Protein AF-A0A0D2N0L8-F1 (afdb_monomer_lite)

Radius of gyration: 37.39 Å; chains: 1; bounding box: 58×27×87 Å

pLDDT: mean 89.14, std 7.89, range [62.5, 97.69]

Structure (mmCIF, N/CA/C/O backbone):
data_AF-A0A0D2N0L8-F1
#
_entry.id   AF-A0A0D2N0L8-F1
#
loop_
_atom_site.group_PDB
_atom_site.id
_atom_site.type_symbol
_atom_site.label_atom_id
_atom_site.label_alt_id
_atom_site.label_comp_id
_atom_site.label_asym_id
_atom_site.label_entity_id
_atom_site.label_seq_id
_atom_site.pdbx_PDB_ins_code
_atom_site.Cartn_x
_atom_site.Cartn_y
_atom_site.Cartn_z
_atom_site.occupancy
_atom_site.B_iso_or_equiv
_atom_site.auth_seq_id
_atom_site.auth_comp_id
_atom_site.auth_asym_id
_atom_site.auth_atom_id
_atom_site.pdbx_PDB_model_num
ATOM 1 N N . THR A 1 1 ? 31.654 11.439 -40.140 1.00 67.88 1 THR A N 1
ATOM 2 C CA . THR A 1 1 ? 32.102 11.836 -41.494 1.00 67.88 1 THR A CA 1
ATOM 3 C C . THR A 1 1 ? 32.815 10.694 -42.209 1.00 67.88 1 THR A C 1
ATOM 5 O O . THR A 1 1 ? 32.314 10.273 -43.241 1.00 67.88 1 THR A O 1
ATOM 8 N N . LEU A 1 2 ? 33.852 10.075 -41.628 1.00 84.12 2 LEU A N 1
ATOM 9 C CA . LEU A 1 2 ? 34.622 8.985 -42.267 1.00 84.12 2 LEU A CA 1
ATOM 10 C C . LEU A 1 2 ? 33.800 7.746 -42.678 1.00 84.12 2 LEU A C 1
ATOM 12 O O . LEU A 1 2 ? 33.903 7.286 -43.808 1.00 84.12 2 LEU A O 1
ATOM 16 N N . ARG A 1 3 ? 32.908 7.238 -41.815 1.00 88.00 3 ARG A N 1
ATOM 17 C CA . ARG A 1 3 ? 32.074 6.060 -42.151 1.00 88.00 3 ARG A CA 1
ATOM 18 C C . ARG A 1 3 ? 31.089 6.302 -43.300 1.00 88.00 3 ARG A C 1
ATOM 20 O O . ARG A 1 3 ? 30.801 5.378 -44.045 1.00 88.00 3 ARG A O 1
ATOM 27 N N . ARG A 1 4 ? 30.585 7.534 -43.447 1.00 91.06 4 ARG A N 1
ATOM 28 C CA . ARG A 1 4 ? 29.695 7.913 -44.561 1.00 91.06 4 ARG A CA 1
ATOM 29 C C . ARG A 1 4 ? 30.470 8.020 -45.875 1.00 91.06 4 ARG A C 1
ATOM 31 O O . ARG A 1 4 ? 29.949 7.645 -46.913 1.00 91.06 4 ARG A O 1
ATOM 38 N N . HIS A 1 5 ? 31.719 8.482 -45.819 1.00 92.88 5 HIS A N 1
ATOM 39 C CA . HIS A 1 5 ? 32.595 8.517 -46.987 1.00 92.88 5 HIS A CA 1
ATOM 40 C C . HIS A 1 5 ? 32.977 7.105 -47.457 1.00 92.88 5 HIS A C 1
ATOM 42 O O . HIS A 1 5 ? 32.806 6.793 -48.631 1.00 92.88 5 HIS A O 1
ATOM 48 N N . ILE A 1 6 ? 33.388 6.222 -46.535 1.00 92.50 6 ILE A N 1
ATOM 49 C CA . ILE A 1 6 ? 33.659 4.807 -46.850 1.00 92.50 6 ILE A CA 1
ATOM 50 C C . ILE A 1 6 ? 32.411 4.145 -47.438 1.00 92.50 6 ILE A C 1
ATOM 52 O O . ILE A 1 6 ? 32.509 3.413 -48.411 1.00 92.50 6 ILE A O 1
ATOM 56 N N . GLU A 1 7 ? 31.227 4.435 -46.903 1.00 92.38 7 GLU A N 1
ATOM 57 C CA . GLU A 1 7 ? 29.973 3.925 -47.458 1.00 92.38 7 GLU A CA 1
ATOM 58 C C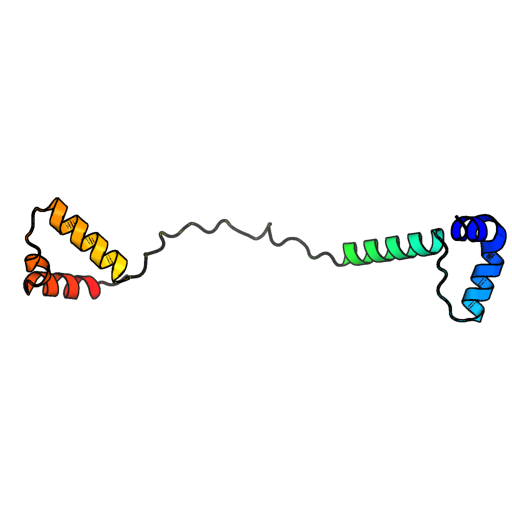 . GLU A 1 7 ? 29.674 4.429 -48.878 1.00 92.38 7 GLU A C 1
ATOM 60 O O . GLU A 1 7 ? 29.171 3.666 -49.701 1.00 92.38 7 GLU A O 1
ATOM 65 N N . ALA A 1 8 ? 29.969 5.693 -49.179 1.00 91.75 8 ALA A N 1
ATOM 66 C CA . ALA A 1 8 ? 29.703 6.265 -50.494 1.00 91.75 8 ALA A CA 1
ATOM 67 C C . ALA A 1 8 ? 30.695 5.776 -51.561 1.00 91.75 8 ALA A C 1
ATOM 69 O O . ALA A 1 8 ? 30.282 5.479 -52.677 1.00 91.75 8 ALA A O 1
ATOM 70 N N . VAL A 1 9 ? 31.985 5.681 -51.219 1.00 93.38 9 VAL A N 1
ATOM 71 C CA . VAL A 1 9 ? 33.068 5.480 -52.201 1.00 93.38 9 VAL A CA 1
ATOM 72 C C . VAL A 1 9 ? 33.651 4.065 -52.163 1.00 93.38 9 VAL A C 1
ATOM 74 O O . VAL A 1 9 ? 34.033 3.519 -53.193 1.00 93.38 9 VAL A O 1
ATOM 77 N N . HIS A 1 10 ? 33.698 3.435 -50.989 1.00 92.69 10 HIS A N 1
ATOM 78 C CA . HIS A 1 10 ? 34.423 2.179 -50.761 1.00 92.69 10 HIS A CA 1
ATOM 79 C C . HIS A 1 10 ? 33.567 1.102 -50.080 1.00 92.69 10 HIS A C 1
ATOM 81 O O . HIS A 1 10 ? 34.098 0.216 -49.408 1.00 92.69 10 HIS A O 1
ATOM 87 N N . SER A 1 11 ? 32.241 1.144 -50.243 1.00 91.00 11 SER A N 1
ATOM 88 C CA . SER A 1 11 ? 31.337 0.215 -49.549 1.00 91.00 11 SER A CA 1
ATOM 89 C C . SER A 1 11 ? 31.586 -1.241 -49.921 1.00 91.00 11 SER A C 1
ATOM 91 O O . SER A 1 11 ? 31.600 -2.096 -49.038 1.00 91.00 11 SER A O 1
ATOM 93 N N . VAL A 1 12 ? 31.807 -1.525 -51.206 1.00 93.12 12 VAL A N 1
ATOM 94 C CA . VAL A 1 12 ? 32.031 -2.891 -51.696 1.00 93.12 12 VAL A CA 1
ATOM 95 C C . VAL A 1 12 ? 33.353 -3.466 -51.164 1.00 93.12 12 VAL A C 1
ATOM 97 O O . VAL A 1 12 ? 33.282 -4.483 -50.476 1.00 93.12 12 VAL A O 1
ATOM 100 N N . PRO A 1 13 ? 34.527 -2.819 -51.349 1.00 94.56 13 PRO A N 1
ATOM 101 C CA . PRO A 1 13 ? 35.785 -3.299 -50.765 1.00 94.56 13 PRO A CA 1
ATOM 102 C C . PRO A 1 13 ? 35.750 -3.436 -49.239 1.00 94.56 13 PRO A C 1
ATOM 104 O O . PRO A 1 13 ? 36.330 -4.358 -48.673 1.00 94.56 13 PRO A O 1
ATOM 107 N N . TYR A 1 14 ? 35.059 -2.523 -48.553 1.00 94.06 14 TYR A N 1
ATOM 108 C CA . TYR A 1 14 ? 34.929 -2.583 -47.102 1.00 94.06 14 TYR A CA 1
ATOM 109 C C . TYR A 1 14 ? 34.103 -3.794 -46.657 1.00 94.06 14 TYR A C 1
ATOM 111 O O . TYR A 1 14 ? 34.508 -4.516 -45.750 1.00 94.06 14 TYR A O 1
ATOM 119 N N . ASN A 1 15 ? 32.965 -4.052 -47.305 1.00 92.50 15 ASN A N 1
ATOM 120 C CA . ASN A 1 15 ? 32.118 -5.189 -46.957 1.00 92.50 15 ASN A CA 1
ATOM 121 C C . ASN A 1 15 ? 32.780 -6.533 -47.301 1.00 92.50 15 ASN A C 1
ATOM 123 O O . ASN A 1 15 ? 32.637 -7.476 -46.527 1.00 92.50 15 ASN A O 1
ATOM 127 N N . THR A 1 16 ? 33.535 -6.627 -48.403 1.00 94.69 16 THR A N 1
ATOM 128 C CA . THR A 1 16 ? 34.294 -7.848 -48.732 1.00 94.69 16 THR A CA 1
ATOM 129 C C . THR A 1 16 ? 35.415 -8.099 -47.727 1.00 94.69 16 THR A C 1
ATOM 131 O O . THR A 1 16 ? 35.597 -9.232 -47.286 1.00 94.69 16 THR A O 1
ATOM 134 N N . TRP A 1 17 ? 36.122 -7.049 -47.294 1.00 95.56 17 TRP A N 1
ATOM 135 C CA . TRP A 1 17 ? 37.098 -7.151 -46.211 1.00 95.56 17 TRP A CA 1
ATOM 136 C C . TRP A 1 17 ? 36.440 -7.576 -44.895 1.00 95.56 17 TRP A C 1
ATOM 138 O O . TRP A 1 17 ? 36.955 -8.465 -44.221 1.00 95.56 17 TRP A O 1
ATOM 148 N N . CYS A 1 18 ? 35.284 -7.003 -44.551 1.00 94.56 18 CYS A N 1
ATOM 149 C CA . CYS A 1 18 ? 34.524 -7.402 -43.370 1.00 94.56 18 CYS A CA 1
ATOM 150 C C . CYS A 1 18 ? 34.142 -8.887 -43.411 1.00 94.56 18 CYS A C 1
ATOM 152 O O . CYS A 1 18 ? 34.375 -9.582 -42.430 1.00 94.56 18 CYS A O 1
ATOM 154 N N . ALA A 1 19 ? 33.636 -9.382 -44.545 1.00 93.81 19 ALA A N 1
ATOM 155 C CA . ALA A 1 19 ? 33.272 -10.790 -44.711 1.00 93.81 19 ALA A CA 1
ATOM 156 C C . ALA A 1 19 ? 34.483 -11.731 -44.612 1.00 93.81 19 ALA A C 1
ATOM 158 O O . ALA A 1 19 ? 34.390 -12.781 -43.993 1.00 93.81 19 ALA A O 1
ATOM 159 N N . LYS A 1 20 ? 35.631 -11.342 -45.182 1.00 96.25 20 LYS A N 1
ATOM 160 C CA . LYS A 1 20 ? 36.864 -12.144 -45.134 1.00 96.25 20 LYS A CA 1
ATOM 161 C C . LYS A 1 20 ? 37.457 -12.264 -43.725 1.00 96.25 20 LYS A C 1
ATOM 163 O O . LYS A 1 20 ? 38.179 -13.214 -43.454 1.00 96.25 20 LYS A O 1
ATOM 168 N N . ASN A 1 21 ? 37.212 -11.279 -42.867 1.00 95.75 21 ASN A N 1
ATOM 169 C CA . ASN A 1 21 ? 37.811 -11.183 -41.535 1.00 95.75 21 ASN A CA 1
ATOM 170 C C . ASN A 1 21 ? 36.777 -11.384 -40.409 1.00 95.75 21 ASN A C 1
ATOM 172 O O . ASN A 1 21 ? 37.023 -10.959 -39.284 1.00 95.75 21 ASN A O 1
ATOM 176 N N . ASP A 1 22 ? 35.605 -11.949 -40.716 1.00 93.06 22 ASP A N 1
ATOM 177 C CA . ASP A 1 22 ? 34.513 -12.195 -39.761 1.00 9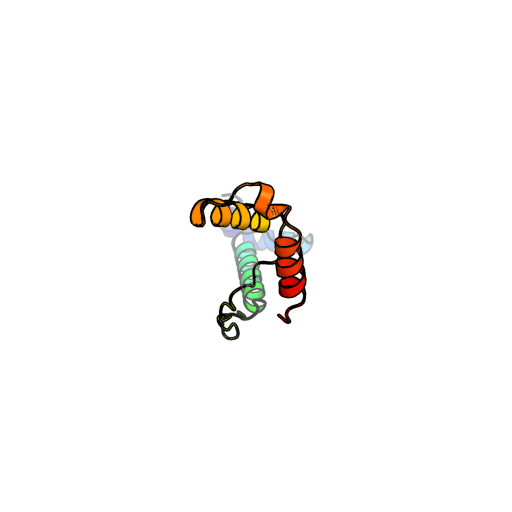3.06 22 ASP A CA 1
ATOM 178 C C . ASP A 1 22 ? 34.053 -10.948 -38.972 1.00 93.06 22 ASP A C 1
ATOM 180 O O . ASP A 1 22 ? 33.568 -11.021 -37.840 1.00 93.06 22 ASP A O 1
ATOM 184 N N . PHE A 1 23 ? 34.162 -9.761 -39.580 1.00 93.56 23 PHE A N 1
ATOM 185 C CA . PHE A 1 23 ? 33.697 -8.510 -38.985 1.00 93.56 23 PHE A CA 1
ATOM 186 C C . PHE A 1 23 ? 32.288 -8.141 -39.444 1.00 93.56 23 PHE A C 1
ATOM 188 O O . PHE A 1 23 ? 31.944 -8.161 -40.624 1.00 93.56 23 PHE A O 1
ATOM 195 N N . VAL A 1 24 ? 31.484 -7.651 -38.500 1.00 92.50 24 VAL A N 1
ATOM 196 C CA . VAL A 1 24 ? 30.174 -7.064 -38.803 1.00 92.50 24 VAL A CA 1
ATOM 197 C C . VAL A 1 24 ? 30.349 -5.664 -39.394 1.00 92.50 24 VAL A C 1
ATOM 199 O O . VAL A 1 24 ? 30.923 -4.783 -38.746 1.00 92.50 24 VAL A O 1
ATOM 202 N N . SER A 1 25 ? 29.791 -5.430 -40.586 1.00 92.25 25 SER A N 1
ATOM 203 C CA . SER A 1 25 ? 29.813 -4.113 -41.234 1.00 9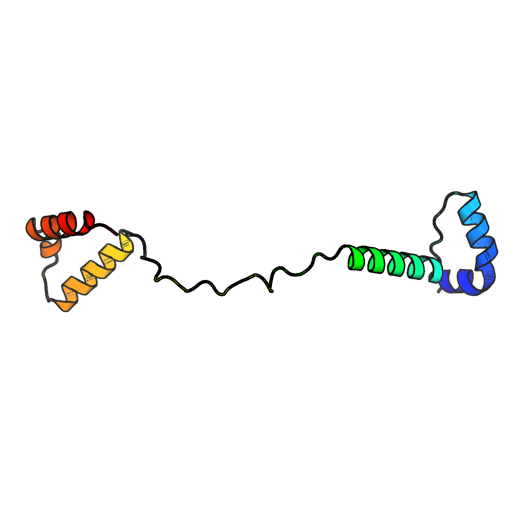2.25 25 SER A CA 1
ATOM 204 C C . SER A 1 25 ? 29.171 -3.043 -40.343 1.00 92.25 25 SER A C 1
ATOM 206 O O . SER A 1 25 ? 28.009 -3.144 -39.941 1.00 92.25 25 SER A O 1
ATOM 208 N N . LYS A 1 26 ? 29.939 -1.992 -40.029 1.00 90.94 26 LYS A N 1
ATOM 209 C CA . LYS A 1 26 ? 29.488 -0.832 -39.234 1.00 90.94 26 LYS A CA 1
ATOM 210 C C . LYS A 1 26 ? 29.139 0.373 -40.112 1.00 90.94 26 LYS A C 1
ATOM 212 O O . LYS A 1 26 ? 29.091 1.503 -39.614 1.00 90.94 26 LYS A O 1
ATOM 217 N N . LEU A 1 27 ? 28.922 0.154 -41.413 1.00 94.00 27 LEU A N 1
ATOM 218 C CA . LEU A 1 27 ? 28.453 1.210 -42.304 1.00 94.00 27 LEU A CA 1
ATOM 219 C C . LEU A 1 27 ? 27.042 1.667 -41.894 1.00 94.00 27 LEU A C 1
ATOM 221 O O . LEU A 1 27 ? 26.255 0.862 -41.377 1.00 94.00 27 LEU A O 1
ATOM 225 N N . PRO A 1 28 ? 26.713 2.956 -42.079 1.00 93.62 28 PRO A N 1
ATOM 226 C CA . PRO A 1 28 ? 25.425 3.509 -41.676 1.00 93.62 28 PRO A CA 1
ATOM 227 C C . PRO A 1 28 ? 24.204 2.732 -42.195 1.00 93.62 28 PRO A C 1
ATOM 229 O O . PRO A 1 28 ? 23.312 2.448 -41.400 1.00 93.62 28 PRO A O 1
ATOM 232 N N . LYS A 1 29 ? 24.161 2.336 -43.472 1.00 91.62 29 LYS A N 1
ATOM 233 C CA . LYS A 1 29 ? 23.067 1.555 -44.077 1.00 91.62 29 LYS A CA 1
ATOM 234 C C . LYS A 1 29 ? 22.930 0.179 -43.433 1.00 91.62 29 LYS A C 1
ATOM 236 O O . LYS A 1 29 ? 21.840 -0.174 -42.999 1.00 91.62 29 LYS A O 1
ATOM 241 N N . ALA A 1 30 ? 24.031 -0.559 -43.287 1.00 91.44 30 ALA A N 1
ATOM 242 C CA . ALA A 1 30 ? 24.025 -1.869 -42.629 1.00 91.44 30 ALA A CA 1
ATOM 243 C C . ALA A 1 30 ? 23.539 -1.770 -41.169 1.00 91.44 30 ALA A C 1
ATOM 245 O O . ALA A 1 30 ? 22.754 -2.591 -40.696 1.00 91.44 30 ALA A O 1
ATOM 246 N N . THR A 1 31 ? 23.953 -0.713 -40.465 1.00 92.12 31 THR A N 1
ATOM 247 C CA . THR A 1 31 ? 23.518 -0.449 -39.088 1.00 92.12 31 THR A CA 1
ATOM 248 C C . THR A 1 31 ? 22.030 -0.109 -39.014 1.00 92.12 31 THR A C 1
ATOM 250 O O . THR A 1 31 ? 21.344 -0.608 -38.125 1.00 92.12 31 THR A O 1
ATOM 253 N N . LYS A 1 32 ? 21.524 0.714 -39.943 1.00 94.25 32 LYS A N 1
ATOM 254 C CA . LYS A 1 32 ? 20.099 1.062 -40.031 1.00 94.25 32 LYS A CA 1
ATOM 255 C C . LYS A 1 32 ? 19.234 -0.173 -40.258 1.00 94.25 32 LYS A C 1
ATOM 257 O O . LYS A 1 32 ? 18.363 -0.426 -39.436 1.00 94.25 32 LYS A O 1
ATOM 262 N N . ILE A 1 33 ? 19.560 -0.984 -41.267 1.00 93.12 33 ILE A N 1
ATOM 263 C CA . ILE A 1 33 ? 18.833 -2.223 -41.590 1.00 93.12 33 ILE A CA 1
ATOM 264 C C . ILE A 1 33 ? 18.760 -3.139 -40.366 1.00 93.12 33 ILE A C 1
ATOM 266 O O . ILE A 1 33 ? 17.696 -3.632 -40.005 1.00 93.12 33 ILE A O 1
ATOM 270 N N . ARG A 1 34 ? 19.884 -3.329 -39.665 1.00 93.88 34 ARG A N 1
ATOM 271 C CA . ARG A 1 34 ? 19.910 -4.160 -38.457 1.00 93.88 34 ARG A CA 1
ATOM 272 C C . ARG A 1 34 ? 19.043 -3.589 -37.336 1.00 93.88 34 ARG A C 1
ATOM 274 O O . ARG A 1 34 ? 18.390 -4.348 -36.628 1.00 93.88 34 ARG A O 1
ATOM 281 N N . ASN A 1 35 ? 19.064 -2.275 -37.134 1.00 93.00 35 ASN A N 1
ATOM 282 C CA . ASN A 1 35 ? 18.255 -1.636 -36.101 1.00 93.00 35 ASN A CA 1
ATOM 283 C C . ASN A 1 35 ? 16.758 -1.711 -36.434 1.00 93.00 35 ASN A C 1
ATOM 285 O O . ASN A 1 35 ? 15.956 -1.929 -35.535 1.00 93.00 35 ASN A O 1
ATOM 289 N N . GLU A 1 36 ? 16.386 -1.574 -37.704 1.00 94.19 36 GLU A N 1
ATOM 290 C CA . GLU A 1 36 ? 15.008 -1.736 -38.179 1.00 94.19 36 GLU A CA 1
ATOM 291 C C . GLU A 1 36 ? 14.530 -3.181 -38.015 1.00 94.19 36 GLU A C 1
ATOM 293 O O . GLU A 1 36 ? 13.464 -3.404 -37.448 1.00 94.19 36 GLU A O 1
ATOM 298 N N . ALA A 1 37 ? 15.352 -4.166 -38.387 1.00 91.12 37 ALA A N 1
ATOM 299 C CA . ALA A 1 37 ? 15.046 -5.579 -38.173 1.00 91.12 37 ALA A CA 1
ATOM 300 C C . ALA A 1 37 ? 14.875 -5.918 -36.681 1.00 91.12 37 ALA A C 1
ATOM 302 O O . ALA A 1 37 ? 13.957 -6.648 -36.313 1.00 91.12 37 ALA A O 1
ATOM 303 N N . LYS A 1 38 ? 15.718 -5.351 -35.805 1.00 90.12 38 LYS A N 1
ATOM 304 C CA . LYS A 1 38 ? 15.574 -5.495 -34.347 1.00 90.12 38 LYS A CA 1
ATOM 305 C C . LYS A 1 38 ? 14.271 -4.889 -33.839 1.00 90.12 38 LYS A C 1
ATOM 307 O O . LYS A 1 38 ? 13.545 -5.564 -33.124 1.00 90.12 38 LYS A O 1
ATOM 312 N N . LYS A 1 39 ? 13.947 -3.662 -34.256 1.00 88.56 39 LYS A N 1
ATOM 313 C CA . LYS A 1 39 ? 12.690 -2.999 -33.885 1.00 88.56 39 LYS A CA 1
ATOM 314 C C . LYS A 1 39 ? 11.465 -3.774 -34.366 1.00 88.56 39 LYS A C 1
ATOM 316 O O . LYS A 1 39 ? 10.510 -3.907 -33.615 1.00 88.56 39 LYS A O 1
ATOM 321 N N . ALA A 1 40 ? 11.493 -4.312 -35.584 1.00 87.06 40 ALA A N 1
ATOM 322 C CA . ALA A 1 40 ? 10.408 -5.135 -36.112 1.00 87.06 40 ALA A CA 1
ATOM 323 C C . ALA A 1 40 ? 10.249 -6.445 -35.322 1.00 87.06 40 ALA A C 1
ATOM 325 O O . ALA A 1 40 ? 9.134 -6.829 -34.979 1.00 87.06 40 ALA A O 1
ATOM 326 N N . ALA A 1 41 ? 11.360 -7.099 -34.970 1.00 86.44 41 ALA A N 1
ATOM 327 C CA . ALA A 1 41 ? 11.342 -8.299 -34.138 1.00 86.44 41 ALA A CA 1
ATOM 328 C C . ALA A 1 41 ? 10.869 -8.019 -32.701 1.00 86.44 41 ALA A C 1
ATOM 330 O O . ALA A 1 41 ? 10.194 -8.854 -32.109 1.00 86.44 41 ALA A O 1
ATOM 331 N N . GLU A 1 42 ? 11.207 -6.859 -32.135 1.00 85.25 42 GLU A N 1
ATOM 332 C CA . GLU A 1 42 ? 10.710 -6.411 -30.830 1.00 85.25 42 GLU A CA 1
ATOM 333 C C . GLU A 1 42 ? 9.218 -6.081 -30.882 1.00 85.25 42 GLU A C 1
ATOM 335 O O . GLU A 1 42 ? 8.488 -6.497 -29.991 1.00 85.25 42 GLU A O 1
ATOM 340 N N . ALA A 1 43 ? 8.750 -5.408 -31.937 1.00 81.06 43 ALA A N 1
ATOM 341 C CA . ALA A 1 43 ? 7.333 -5.125 -32.154 1.00 81.06 43 ALA A CA 1
ATOM 342 C C . ALA A 1 43 ? 6.507 -6.415 -32.290 1.00 81.06 43 ALA A C 1
ATOM 344 O O . ALA A 1 43 ? 5.448 -6.530 -31.683 1.00 81.06 43 ALA A O 1
ATOM 345 N N . ALA A 1 44 ? 7.023 -7.417 -33.008 1.00 79.12 44 ALA A N 1
ATOM 346 C CA . ALA A 1 44 ? 6.380 -8.727 -33.138 1.00 79.12 44 ALA A CA 1
ATOM 347 C C . ALA A 1 44 ? 6.340 -9.529 -31.821 1.00 79.12 44 ALA A C 1
ATOM 349 O O . ALA A 1 44 ? 5.547 -10.457 -31.693 1.00 79.12 44 ALA A O 1
ATOM 350 N N . LYS A 1 45 ? 7.194 -9.187 -30.848 1.00 80.50 45 LYS A N 1
ATOM 351 C CA . LYS A 1 45 ? 7.232 -9.793 -29.508 1.00 80.50 45 LYS A CA 1
ATOM 352 C C . LYS A 1 45 ? 6.450 -8.997 -28.462 1.00 80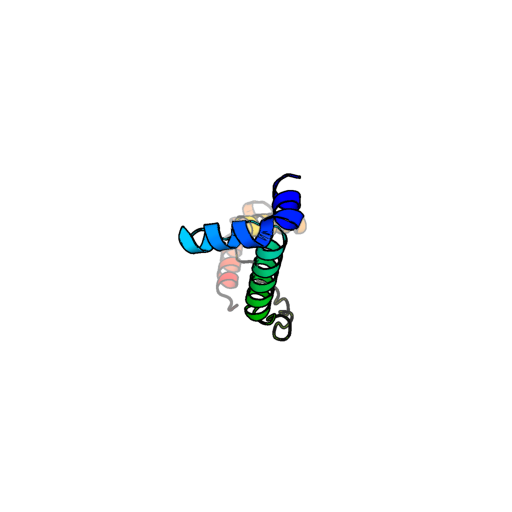.50 45 LYS A C 1
ATOM 354 O O . LYS A 1 45 ? 6.439 -9.405 -27.303 1.00 80.50 45 LYS A O 1
ATOM 359 N N . GLN A 1 46 ? 5.832 -7.873 -28.831 1.00 78.12 46 GLN A N 1
ATOM 360 C CA . GLN A 1 46 ? 5.008 -7.122 -27.890 1.00 78.12 46 GLN A CA 1
ATOM 361 C C . GLN A 1 46 ? 3.756 -7.935 -27.574 1.00 78.12 46 GLN A C 1
ATOM 363 O O . GLN A 1 46 ? 2.970 -8.277 -28.456 1.00 78.12 46 GLN A O 1
ATOM 368 N N . GLN A 1 47 ? 3.595 -8.263 -26.298 1.00 76.12 47 GLN A N 1
ATOM 369 C CA . GLN A 1 47 ? 2.404 -8.916 -25.785 1.00 76.12 47 GLN A CA 1
ATOM 370 C C . GLN A 1 47 ? 1.218 -7.944 -25.857 1.00 76.12 47 GLN A C 1
ATOM 372 O O . GLN A 1 47 ? 1.373 -6.742 -25.631 1.00 76.12 47 GLN A O 1
ATOM 377 N N . SER A 1 48 ? 0.024 -8.455 -26.164 1.00 78.44 48 SER A N 1
ATOM 378 C CA . SER A 1 48 ? -1.202 -7.660 -26.109 1.00 78.44 48 SER A CA 1
ATOM 379 C C . SER A 1 48 ? -1.447 -7.140 -24.691 1.00 78.44 48 SER A C 1
ATOM 381 O O . SER A 1 48 ? -1.222 -7.853 -23.711 1.00 78.44 48 SER A O 1
ATOM 383 N N . SER A 1 49 ? -1.935 -5.904 -24.590 1.00 80.38 49 SER A N 1
ATOM 384 C CA . SER A 1 49 ? -2.293 -5.302 -23.307 1.00 80.38 49 SER A CA 1
ATOM 385 C C . SER A 1 49 ? -3.416 -6.087 -22.618 1.00 80.38 49 SER A C 1
ATOM 387 O O . SER A 1 49 ? -4.342 -6.542 -23.287 1.00 80.38 49 SER A O 1
ATOM 389 N N . ILE A 1 50 ? -3.342 -6.233 -21.291 1.00 84.06 50 ILE A N 1
ATOM 390 C CA . ILE A 1 50 ? -4.374 -6.896 -20.466 1.00 84.06 50 ILE A CA 1
ATOM 391 C C . ILE A 1 50 ? -5.524 -5.926 -20.133 1.00 84.06 50 ILE A C 1
ATOM 393 O O . ILE A 1 50 ? -6.571 -6.355 -19.661 1.00 84.06 50 ILE A O 1
ATOM 397 N N . GLU A 1 51 ? -5.372 -4.631 -20.434 1.00 82.00 51 GLU A N 1
ATOM 398 C CA . GLU A 1 51 ? -6.382 -3.581 -20.197 1.00 82.00 51 GLU A CA 1
ATOM 399 C C . GLU A 1 51 ? -7.807 -3.946 -20.659 1.00 82.00 51 GLU A C 1
ATOM 401 O O . GLU A 1 51 ? -8.741 -3.705 -19.901 1.00 82.00 51 GLU A O 1
ATOM 406 N N . PRO A 1 52 ? -8.032 -4.613 -21.812 1.00 84.19 52 PRO A N 1
ATOM 407 C CA . PRO A 1 52 ? -9.381 -5.012 -22.225 1.00 84.19 52 PRO A CA 1
ATOM 408 C C . PRO A 1 52 ? -10.045 -6.062 -21.321 1.00 84.19 52 PRO A C 1
ATOM 410 O O . PRO A 1 52 ? -11.193 -6.423 -21.556 1.00 84.19 52 PRO A O 1
ATOM 413 N N . HIS A 1 53 ? -9.310 -6.654 -20.379 1.00 81.25 53 HIS A N 1
ATOM 414 C CA . HIS A 1 53 ? -9.771 -7.714 -19.473 1.00 81.25 53 HIS A CA 1
ATOM 415 C C . HIS A 1 53 ? -9.700 -7.277 -18.003 1.00 81.25 53 HIS A C 1
ATOM 417 O O . HIS A 1 53 ? -9.982 -8.070 -17.105 1.00 81.25 53 HIS A O 1
ATOM 423 N N . LEU A 1 54 ? -9.294 -6.032 -17.748 1.00 85.81 54 LEU A N 1
ATOM 424 C CA . LEU A 1 54 ? -9.300 -5.431 -16.425 1.00 85.81 54 LEU A CA 1
ATOM 425 C C . LEU A 1 54 ? -10.669 -4.793 -16.184 1.00 85.81 54 LEU A C 1
ATOM 427 O O . LEU A 1 54 ? -11.088 -3.889 -16.900 1.00 85.81 54 LEU A O 1
ATOM 431 N N . GLU A 1 55 ? -11.363 -5.262 -15.153 1.00 85.94 55 GLU A N 1
ATOM 432 C CA . GLU A 1 55 ? -12.550 -4.589 -14.636 1.00 85.94 55 GLU A CA 1
ATOM 433 C C . GLU A 1 55 ? -12.163 -3.682 -13.467 1.00 85.94 55 GLU A C 1
ATOM 435 O O . GLU A 1 55 ? -11.346 -4.050 -12.612 1.00 85.94 55 GLU A O 1
ATOM 440 N N . GLU A 1 56 ? -12.782 -2.502 -13.391 1.00 80.94 56 GLU A N 1
ATOM 441 C CA . GLU A 1 56 ? -12.644 -1.629 -12.231 1.00 80.94 56 GLU A CA 1
ATOM 442 C C . GLU A 1 56 ? -13.120 -2.357 -10.972 1.00 80.94 56 GLU A C 1
ATOM 444 O O . GLU A 1 56 ? -14.296 -2.697 -10.794 1.00 80.94 56 GLU A O 1
ATOM 449 N N . ARG A 1 57 ? -12.182 -2.601 -10.055 1.00 80.00 57 ARG A N 1
ATOM 450 C CA . ARG A 1 57 ? -12.499 -3.224 -8.778 1.00 80.00 57 ARG A CA 1
ATOM 451 C C . ARG A 1 57 ? -13.411 -2.286 -7.995 1.00 80.00 57 ARG A C 1
ATOM 453 O O . ARG A 1 57 ? -12.946 -1.268 -7.486 1.00 80.00 57 ARG A O 1
ATOM 460 N N . LYS A 1 58 ? -14.677 -2.682 -7.810 1.00 78.88 58 LYS A N 1
ATOM 461 C CA . LYS A 1 58 ? -15.582 -2.043 -6.843 1.00 78.88 58 LYS A CA 1
ATOM 462 C C . LYS A 1 58 ? -14.840 -1.921 -5.517 1.00 78.88 58 LYS A C 1
ATOM 464 O O . LYS A 1 58 ? -14.428 -2.937 -4.942 1.00 78.88 58 LYS A O 1
ATOM 469 N N . VAL A 1 59 ? -14.623 -0.687 -5.069 1.00 70.25 59 VAL A N 1
ATOM 470 C CA . VAL A 1 59 ? -14.001 -0.396 -3.779 1.00 70.25 59 VAL A CA 1
ATOM 471 C C . VAL A 1 59 ? -14.950 -0.940 -2.720 1.00 70.25 59 VAL A C 1
ATOM 473 O O . VAL A 1 59 ? -15.898 -0.279 -2.318 1.00 70.25 59 VAL A O 1
ATOM 476 N N . LYS A 1 60 ? -14.746 -2.194 -2.307 1.00 70.56 60 LYS A N 1
ATOM 477 C CA . LYS A 1 60 ? -15.335 -2.679 -1.063 1.00 70.56 60 LYS A CA 1
ATOM 478 C C . LYS A 1 60 ? -14.792 -1.756 0.017 1.00 70.56 60 LYS A C 1
ATOM 480 O O . LYS A 1 60 ? -13.570 -1.569 0.058 1.00 70.56 60 LYS A O 1
ATOM 485 N N . GLU A 1 61 ? -15.675 -1.177 0.830 1.00 68.12 61 GLU A N 1
ATOM 486 C CA . GLU A 1 61 ? -15.272 -0.471 2.043 1.00 68.12 61 GLU A CA 1
ATOM 487 C C . GLU A 1 61 ? -14.244 -1.345 2.753 1.00 68.12 61 GLU A C 1
ATOM 489 O O . GLU A 1 61 ? -14.509 -2.487 3.140 1.00 68.12 61 GLU A O 1
ATOM 494 N N . ARG A 1 62 ? -13.002 -0.863 2.786 1.00 65.56 62 ARG A N 1
ATOM 495 C CA . ARG A 1 62 ? -11.940 -1.584 3.463 1.00 65.56 62 ARG A CA 1
ATOM 496 C C . ARG A 1 62 ? -12.255 -1.433 4.936 1.00 65.56 62 ARG A C 1
ATOM 498 O O . ARG A 1 62 ? -12.088 -0.345 5.473 1.00 65.56 62 ARG A O 1
ATOM 505 N N . VAL A 1 63 ? -12.710 -2.515 5.562 1.00 71.44 63 VAL A N 1
ATOM 506 C CA . VAL A 1 63 ? -12.784 -2.602 7.020 1.00 71.44 63 VAL A CA 1
ATOM 507 C C . VAL A 1 63 ? -11.385 -2.285 7.532 1.00 71.44 63 VAL A C 1
ATOM 509 O O . VAL A 1 63 ? -10.457 -3.071 7.319 1.00 71.44 63 VAL A O 1
ATOM 512 N N . ILE A 1 64 ? -11.213 -1.095 8.110 1.00 74.31 64 ILE A N 1
ATOM 513 C CA . ILE A 1 64 ? -9.931 -0.678 8.666 1.00 74.31 64 ILE A CA 1
ATOM 514 C C . ILE A 1 64 ? -9.634 -1.661 9.802 1.00 74.31 64 ILE A C 1
ATOM 516 O O . ILE A 1 64 ? -10.457 -1.797 10.711 1.00 74.31 64 ILE A O 1
ATOM 520 N N . PRO A 1 65 ? -8.515 -2.404 9.746 1.00 82.56 65 PRO A N 1
ATOM 521 C CA . PRO A 1 65 ? -8.165 -3.317 10.819 1.00 82.56 65 PRO A CA 1
ATOM 522 C C . PRO A 1 65 ? -8.047 -2.561 12.141 1.00 82.56 65 PRO A C 1
ATOM 524 O O . PRO A 1 65 ? -7.620 -1.406 12.171 1.00 82.56 65 PRO A O 1
ATOM 527 N N . TYR A 1 66 ? -8.383 -3.236 13.237 1.00 85.81 66 TYR A N 1
ATOM 528 C CA . TYR A 1 66 ? -8.117 -2.712 14.569 1.00 85.81 66 TYR A CA 1
ATOM 529 C C . TYR A 1 66 ? -6.636 -2.329 14.706 1.00 85.81 66 TYR A C 1
ATOM 531 O O . TYR A 1 66 ? -5.748 -3.102 14.340 1.00 85.81 66 TYR A O 1
ATOM 539 N N . SER A 1 67 ? -6.382 -1.144 15.257 1.00 90.50 67 SER A N 1
ATOM 540 C CA . SER A 1 67 ? -5.070 -0.748 15.757 1.00 90.50 67 SER A CA 1
ATOM 541 C C . SER A 1 67 ? -5.243 0.026 17.058 1.00 90.50 67 SER A C 1
ATOM 543 O O . SER A 1 67 ? -6.194 0.799 17.197 1.00 90.50 67 SER A O 1
ATOM 545 N N . ASP A 1 68 ? -4.306 -0.140 17.989 1.00 91.25 68 ASP A N 1
ATOM 546 C CA . ASP A 1 68 ? -4.345 0.541 19.287 1.00 91.25 68 ASP A CA 1
ATOM 547 C C . ASP A 1 68 ? -4.384 2.065 19.135 1.00 91.25 68 ASP A C 1
ATOM 549 O O . ASP A 1 68 ? -5.047 2.751 19.907 1.00 91.25 68 ASP A O 1
ATOM 553 N N . ALA A 1 69 ? -3.689 2.606 18.129 1.00 94.19 69 ALA A N 1
ATOM 554 C CA . ALA A 1 69 ? -3.672 4.038 17.848 1.00 94.19 69 ALA A CA 1
ATOM 555 C C . ALA A 1 69 ? -5.059 4.554 17.430 1.00 94.19 69 ALA A C 1
ATOM 557 O O . ALA A 1 69 ? -5.530 5.549 17.979 1.00 94.19 69 ALA A O 1
ATOM 558 N N . LEU A 1 70 ? -5.733 3.844 16.517 1.00 93.62 70 LEU A N 1
ATOM 559 C CA . LEU A 1 70 ? -7.080 4.196 16.065 1.00 93.62 70 LEU A CA 1
ATOM 560 C C . LEU A 1 70 ? -8.097 4.058 17.198 1.00 93.62 70 LEU A C 1
ATOM 562 O O . LEU A 1 70 ? -8.940 4.932 17.379 1.00 93.62 70 LEU A O 1
ATOM 566 N N . PHE A 1 71 ? -7.993 2.992 17.995 1.00 92.56 71 PHE A N 1
ATOM 567 C CA . PHE A 1 71 ? -8.863 2.799 19.150 1.00 92.56 71 PHE A CA 1
ATOM 568 C C . PHE A 1 71 ? -8.686 3.912 20.188 1.00 92.56 71 PHE A C 1
ATOM 570 O O . PHE A 1 71 ? -9.675 4.466 20.658 1.00 92.56 71 PHE A O 1
ATOM 577 N N . LYS A 1 72 ? -7.441 4.288 20.508 1.00 94.31 72 LYS A N 1
ATOM 578 C CA . LYS A 1 72 ? -7.151 5.401 21.424 1.00 94.31 72 LYS A CA 1
ATOM 579 C C . LYS A 1 72 ? -7.731 6.714 20.917 1.00 94.31 72 LYS A C 1
ATOM 581 O O . LYS A 1 72 ? -8.338 7.435 21.699 1.00 94.31 72 LYS A O 1
ATOM 586 N N . GLN A 1 73 ? -7.571 7.009 19.629 1.00 96.00 73 GLN A N 1
ATOM 587 C CA . GLN A 1 73 ? -8.137 8.216 19.036 1.00 96.00 73 GLN A CA 1
ATOM 588 C C . GLN A 1 73 ? -9.667 8.232 19.160 1.00 96.00 73 GLN A C 1
ATOM 590 O O . GLN A 1 73 ? -10.219 9.187 19.700 1.00 96.00 73 GLN A O 1
ATOM 595 N N . ALA A 1 74 ? -10.338 7.150 18.755 1.00 94.56 74 ALA A N 1
ATOM 596 C CA . ALA A 1 74 ? -11.792 7.036 18.859 1.00 94.56 74 ALA A CA 1
ATOM 597 C C . ALA A 1 74 ? -12.286 7.128 20.316 1.00 94.56 74 ALA A C 1
ATOM 599 O O . ALA A 1 74 ? -13.312 7.747 20.586 1.00 94.56 74 ALA A O 1
ATOM 600 N N . ALA A 1 75 ? -11.548 6.551 21.269 1.00 95.00 75 ALA A N 1
ATOM 601 C CA . ALA A 1 75 ? -11.869 6.632 22.691 1.00 95.00 75 ALA A CA 1
ATOM 602 C C . ALA A 1 75 ? -11.740 8.065 23.236 1.00 95.00 75 ALA A C 1
ATOM 604 O O . ALA A 1 75 ? -12.611 8.508 23.978 1.00 95.00 75 ALA A O 1
ATOM 605 N N . ILE A 1 76 ? -10.695 8.807 22.848 1.00 95.19 76 ILE A N 1
ATOM 606 C CA . ILE A 1 76 ? -10.521 10.220 23.226 1.00 95.19 76 ILE A CA 1
ATOM 607 C C . ILE A 1 76 ? -11.656 11.074 22.650 1.00 95.19 76 ILE A C 1
ATOM 609 O O . ILE A 1 76 ? -12.254 11.865 23.375 1.00 95.19 76 ILE A O 1
ATOM 613 N N . GLU A 1 77 ? -11.975 10.896 21.367 1.00 96.94 77 GLU A N 1
ATOM 614 C CA . GLU A 1 77 ? -13.078 11.606 20.709 1.00 96.94 77 GLU A CA 1
ATOM 615 C C . GLU A 1 77 ? -14.418 11.317 21.401 1.00 96.94 77 GLU A C 1
ATOM 617 O O . GLU A 1 77 ? -15.191 12.240 21.660 1.00 96.94 77 GLU A O 1
ATOM 622 N N . TRP A 1 78 ? -14.662 10.058 21.781 1.00 96.69 78 TRP A N 1
ATOM 623 C CA . TRP A 1 78 ? -15.848 9.666 22.540 1.00 96.69 78 TRP A CA 1
ATOM 624 C C . TRP A 1 78 ? -15.908 10.327 23.923 1.00 96.69 78 TRP A C 1
ATOM 626 O O . TRP A 1 78 ? -16.959 10.864 24.278 1.00 96.69 78 TRP A O 1
ATOM 636 N N . LEU A 1 79 ? -14.801 10.351 24.679 1.00 97.19 79 LEU A N 1
ATOM 637 C CA . LEU A 1 79 ? -14.741 11.004 25.994 1.00 97.19 79 LEU A CA 1
ATOM 638 C C . LEU A 1 79 ? -15.079 12.497 25.902 1.00 97.19 79 LEU A C 1
ATOM 640 O O . LEU A 1 79 ? -15.877 12.985 26.697 1.00 97.19 79 LEU A O 1
ATOM 644 N N . ILE A 1 80 ? -14.518 13.205 24.913 1.00 96.12 80 ILE A N 1
ATOM 645 C CA . ILE A 1 80 ? -14.778 14.638 24.693 1.00 96.12 80 ILE A CA 1
ATOM 646 C C . ILE A 1 80 ? -16.241 14.864 24.298 1.00 96.12 80 ILE A C 1
ATOM 648 O O . ILE A 1 80 ? -16.897 15.752 24.834 1.00 96.12 80 ILE A O 1
ATOM 652 N N . ALA A 1 81 ? -16.769 14.058 23.374 1.00 97.69 81 ALA A N 1
ATOM 653 C CA . ALA A 1 81 ? -18.131 14.215 22.868 1.00 97.69 81 ALA A CA 1
ATOM 654 C C . ALA A 1 81 ? -19.214 13.938 23.924 1.00 97.69 81 ALA A C 1
ATOM 656 O O . ALA A 1 81 ? -20.329 14.444 23.807 1.00 97.69 81 ALA A O 1
ATOM 657 N N . THR A 1 82 ? -18.902 13.119 24.930 1.00 96.31 82 THR A N 1
ATOM 658 C CA . THR A 1 82 ? -19.849 12.686 25.971 1.00 96.31 82 THR A CA 1
ATOM 659 C C . THR A 1 82 ? -19.535 13.247 27.359 1.00 96.31 82 THR A C 1
ATOM 661 O O . THR A 1 82 ? -20.199 12.862 28.324 1.00 96.31 82 THR A O 1
ATOM 664 N N . ASP A 1 83 ? -18.548 14.145 27.445 1.00 96.44 83 ASP A N 1
ATOM 665 C CA . ASP A 1 83 ? -18.046 14.773 28.675 1.00 96.44 83 ASP A CA 1
ATOM 666 C C . ASP A 1 83 ? -17.770 13.752 29.795 1.00 96.44 83 ASP A C 1
ATOM 668 O O . ASP A 1 83 ? -18.190 13.892 30.944 1.00 96.44 83 ASP A O 1
ATOM 672 N N . GLN A 1 84 ? -17.112 12.649 29.427 1.00 95.25 84 GLN A N 1
ATOM 673 C CA . GLN A 1 84 ? -16.816 11.555 30.348 1.00 95.25 84 GLN A CA 1
ATOM 674 C C . GLN A 1 84 ? -15.433 11.723 30.988 1.00 95.25 84 GLN A C 1
ATOM 676 O O . GLN A 1 84 ? -14.478 12.145 30.329 1.00 95.25 84 GLN A O 1
ATOM 681 N N . PRO A 1 85 ? -15.276 11.334 32.264 1.00 95.81 85 PRO A N 1
ATOM 682 C CA . PRO A 1 85 ? -13.979 11.349 32.923 1.00 95.81 85 PRO A CA 1
ATOM 683 C C . PRO A 1 85 ? -13.040 10.295 32.318 1.00 95.81 85 PRO A C 1
ATOM 685 O O . PRO A 1 85 ? -13.481 9.240 31.864 1.00 95.81 85 PRO A O 1
ATOM 688 N N . LEU A 1 86 ? -11.724 10.526 32.388 1.00 92.88 86 LEU A N 1
ATOM 689 C CA . LEU A 1 86 ? -10.708 9.580 31.889 1.00 92.88 86 LEU A CA 1
ATOM 690 C C . LEU A 1 86 ? -10.846 8.180 32.514 1.00 92.88 86 LEU A C 1
ATOM 692 O O . LEU A 1 86 ? -10.592 7.172 31.858 1.00 92.88 86 LEU A O 1
ATOM 696 N N . GLN A 1 87 ? -11.311 8.115 33.762 1.00 94.44 87 GLN A N 1
ATOM 697 C CA . GLN A 1 87 ? -11.569 6.880 34.500 1.00 94.44 87 GLN A CA 1
ATOM 698 C C . GLN A 1 87 ? -12.671 6.014 33.867 1.00 94.44 87 GLN A C 1
ATOM 700 O O . GLN A 1 87 ? -12.758 4.829 34.182 1.00 94.44 87 GLN A O 1
ATOM 705 N N . ALA A 1 88 ? -13.501 6.559 32.969 1.00 93.69 88 ALA A N 1
ATOM 706 C CA . ALA A 1 88 ? -14.527 5.791 32.268 1.00 93.69 88 ALA A CA 1
ATOM 707 C C . ALA A 1 88 ? -13.927 4.663 31.410 1.00 93.69 88 ALA A C 1
ATOM 709 O O . ALA A 1 88 ? -14.555 3.615 31.266 1.00 93.69 88 ALA A O 1
ATOM 710 N N . LEU A 1 89 ? -12.700 4.836 30.897 1.00 93.06 89 LEU A N 1
ATOM 711 C CA . LEU A 1 89 ? -12.004 3.804 30.118 1.00 93.06 89 LEU A CA 1
ATOM 712 C C . LEU A 1 89 ? -11.525 2.620 30.967 1.00 93.06 89 LEU A C 1
ATOM 714 O O . LEU A 1 89 ? -11.372 1.531 30.426 1.00 93.06 89 LEU A O 1
ATOM 718 N N . GLU A 1 90 ? -11.332 2.822 32.272 1.00 93.94 90 GLU A N 1
ATOM 719 C CA . GLU A 1 90 ? -10.943 1.783 33.239 1.00 93.94 90 GLU A CA 1
ATOM 720 C C . GLU A 1 90 ? -12.169 1.091 33.865 1.00 93.94 90 GLU A C 1
ATOM 722 O O . GLU A 1 90 ? -12.055 0.176 34.684 1.00 93.94 90 GLU A O 1
ATOM 727 N N . HIS A 1 91 ? -13.379 1.553 33.535 1.00 96.12 91 HIS A N 1
ATOM 728 C CA . HIS A 1 91 ? -14.591 1.051 34.158 1.00 96.12 91 HIS A CA 1
ATOM 729 C C . 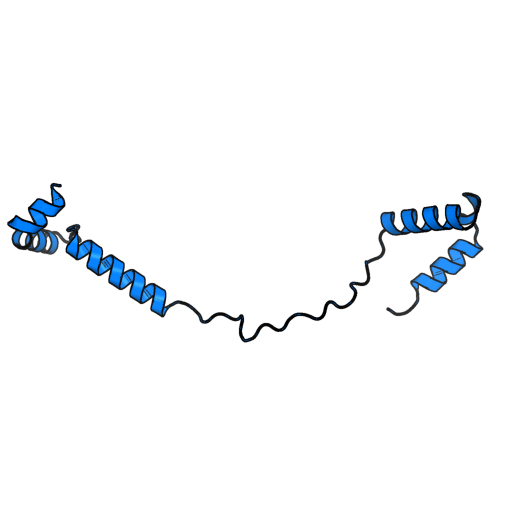HIS A 1 91 ? -14.897 -0.382 33.672 1.00 96.12 91 HIS A C 1
ATOM 731 O O . HIS A 1 91 ? -14.998 -0.612 32.463 1.00 96.12 91 HIS A O 1
ATOM 737 N N . PRO A 1 92 ? -15.169 -1.355 34.566 1.00 96.62 92 PRO A N 1
ATOM 738 C CA . PRO A 1 92 ? -15.387 -2.753 34.178 1.00 96.62 92 P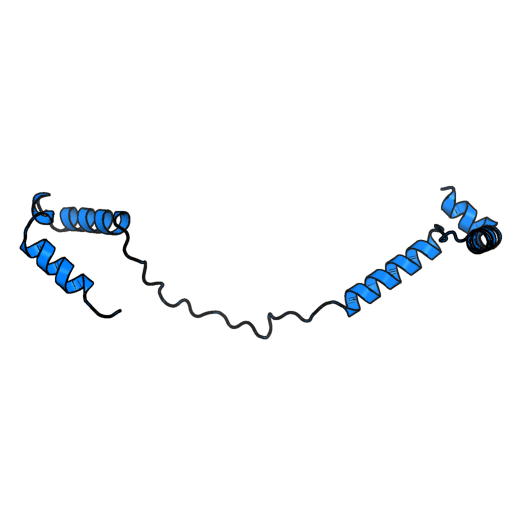RO A CA 1
ATOM 739 C C . PRO A 1 92 ? -16.469 -2.949 33.106 1.00 96.62 92 PRO A C 1
ATOM 741 O O . PRO A 1 92 ? -16.304 -3.751 32.190 1.00 96.62 92 PRO A O 1
ATOM 744 N N . LYS A 1 93 ? -17.557 -2.166 33.161 1.00 96.19 93 LYS A N 1
ATOM 745 C CA . LYS A 1 93 ? -18.634 -2.223 32.152 1.00 96.19 93 LYS A CA 1
ATOM 746 C C . LYS A 1 93 ? -18.219 -1.728 30.770 1.00 96.19 93 LYS A C 1
ATOM 748 O O . LYS A 1 93 ? -18.731 -2.238 29.777 1.00 96.19 93 LYS A O 1
ATOM 753 N N . PHE A 1 94 ? -17.284 -0.784 30.696 1.00 93.38 94 PHE A N 1
ATOM 754 C CA . PHE A 1 94 ? -16.722 -0.352 29.422 1.00 93.38 94 PHE A CA 1
ATOM 755 C C . PHE A 1 94 ? -15.910 -1.495 28.795 1.00 93.38 94 PHE A C 1
ATOM 757 O O . PHE A 1 94 ? -16.133 -1.845 27.637 1.00 93.38 94 PHE A O 1
ATOM 764 N N . HIS A 1 95 ? -15.061 -2.169 29.578 1.00 94.94 95 HIS A N 1
ATOM 765 C CA . HIS A 1 95 ? -14.318 -3.341 29.103 1.00 94.94 95 HIS A CA 1
ATOM 766 C C . HIS A 1 95 ? -15.229 -4.501 28.680 1.00 94.94 95 HIS A C 1
ATOM 768 O O . HIS A 1 95 ? -14.982 -5.112 27.640 1.00 94.94 95 HIS A O 1
ATOM 774 N N . GLU A 1 96 ? -16.297 -4.787 29.436 1.00 96.56 96 GLU A N 1
ATOM 775 C CA . GLU A 1 96 ? -17.302 -5.792 29.058 1.00 96.56 96 GLU A CA 1
ATOM 776 C C . GLU A 1 96 ? -17.926 -5.472 27.689 1.00 96.56 96 GLU A C 1
ATOM 778 O O . GLU A 1 96 ? -18.009 -6.352 26.832 1.00 96.56 96 GLU A O 1
ATOM 783 N N . MET A 1 97 ? -18.309 -4.213 27.447 1.00 95.00 97 MET A N 1
ATOM 784 C CA . MET A 1 97 ? -18.883 -3.773 26.170 1.00 95.00 97 MET A CA 1
ATOM 785 C C . MET A 1 97 ? -17.913 -3.995 25.000 1.00 95.00 97 MET A C 1
ATOM 787 O O . MET A 1 97 ? -18.298 -4.573 23.982 1.00 95.00 97 MET A O 1
ATOM 791 N N . ILE A 1 98 ? -16.645 -3.595 25.150 1.00 93.81 98 ILE A N 1
ATOM 792 C CA . ILE A 1 98 ? -15.616 -3.803 24.119 1.00 93.81 98 ILE A CA 1
ATOM 793 C C . ILE A 1 98 ? -15.359 -5.299 23.883 1.00 93.81 98 ILE A C 1
ATOM 795 O O . ILE A 1 98 ? -15.212 -5.731 22.739 1.00 93.81 98 ILE A O 1
ATOM 799 N N . ALA A 1 99 ? -15.351 -6.112 24.943 1.00 93.62 99 ALA A N 1
ATOM 800 C CA . ALA A 1 99 ? -15.171 -7.559 24.845 1.00 93.62 99 ALA A CA 1
ATOM 801 C C . ALA A 1 99 ? -16.335 -8.263 24.127 1.00 93.62 99 ALA A C 1
ATOM 803 O O . ALA A 1 99 ? -16.115 -9.268 23.453 1.00 93.62 99 ALA A O 1
ATOM 804 N N . VAL A 1 100 ? -17.564 -7.755 24.256 1.00 94.25 100 VAL A N 1
ATOM 805 C CA . VAL A 1 100 ? -18.719 -8.248 23.492 1.00 94.25 100 VAL A CA 1
ATOM 806 C C . VAL A 1 100 ? -18.608 -7.825 22.027 1.00 94.25 100 VAL A C 1
ATOM 808 O O . VAL A 1 100 ? -18.735 -8.670 21.142 1.00 94.25 100 VAL A O 1
ATOM 811 N N . ALA A 1 101 ? -18.307 -6.550 21.762 1.00 91.31 101 ALA A N 1
ATOM 812 C CA . ALA A 1 101 ? -18.187 -6.022 20.403 1.00 91.31 101 ALA A CA 1
ATOM 813 C C . ALA A 1 101 ? -17.068 -6.704 19.593 1.00 91.31 101 ALA A C 1
ATOM 815 O O . ALA A 1 101 ? -17.249 -6.987 18.411 1.00 91.31 101 ALA A O 1
ATOM 816 N N . SER A 1 102 ? -15.934 -7.037 20.221 1.00 88.88 102 SER A N 1
ATOM 817 C CA . SER A 1 102 ? -14.798 -7.689 19.548 1.00 88.88 102 SER A CA 1
ATOM 818 C C . SER A 1 102 ? -15.075 -9.125 19.088 1.00 88.88 102 SER A C 1
ATOM 820 O O . SER A 1 102 ? -14.352 -9.646 18.239 1.00 88.88 102 SER A O 1
ATOM 822 N N . ARG A 1 103 ? -16.120 -9.767 19.625 1.00 88.62 103 ARG A N 1
ATOM 823 C CA . ARG A 1 103 ? -16.553 -11.124 19.255 1.00 88.62 103 ARG A CA 1
ATOM 824 C C . ARG A 1 103 ? -17.597 -11.137 18.139 1.00 88.62 103 ARG A C 1
ATOM 826 O O . ARG A 1 103 ? -17.992 -12.221 17.711 1.00 88.62 103 ARG A O 1
ATOM 833 N N . ALA A 1 104 ? -18.072 -9.974 17.694 1.00 85.12 104 ALA A N 1
ATOM 834 C CA . ALA A 1 104 ? -19.055 -9.898 16.625 1.00 85.12 104 ALA A CA 1
ATOM 835 C C . ALA A 1 104 ? -18.470 -10.460 15.311 1.00 85.12 104 ALA A C 1
ATOM 837 O O . ALA A 1 104 ? -17.299 -10.209 15.001 1.00 85.12 104 ALA A O 1
ATOM 838 N N . PRO A 1 105 ? -19.252 -11.230 14.535 1.00 78.75 105 PRO A N 1
ATOM 839 C CA . PRO A 1 105 ? -18.819 -11.670 13.216 1.00 78.75 105 PRO A CA 1
ATOM 840 C C . PRO A 1 105 ? -18.588 -10.455 12.306 1.00 78.75 105 PRO A C 1
ATOM 842 O O . PRO A 1 105 ? -19.297 -9.453 12.410 1.00 78.75 105 PRO A O 1
ATOM 845 N N . LYS A 1 106 ? -17.573 -10.556 11.443 1.00 62.50 106 LYS A N 1
ATOM 846 C CA . LYS A 1 106 ? -17.256 -9.544 10.426 1.00 62.50 106 LYS A CA 1
ATOM 847 C C . LYS A 1 106 ? -18.223 -9.592 9.253 1.00 62.50 106 LYS A C 1
ATOM 849 O O . LYS A 1 106 ? -18.626 -10.718 8.885 1.00 62.50 106 LYS A O 1
#

Secondary structure (DSSP, 8-state):
-HHHHHHHHSHHHHHHHHHHTTPPP--HHHHHHHHHHHHHHHHHTPPPPSGGG----------PPP-HHHHHHHHHHHHHHTT--GGGGG-HHHHHHHHHHTTS--

Sequence (106 aa):
TLRRHIEAVHSVPYNTWCAKNDFVSKLPKATKIRNEAKKAAEAAKQQSSIEPHLEERKVKERVIPYSDALFKQAAIEWLIATDQPLQALEHPKFHEMIAVASRAPK

Foldseek 3Di:
DVLQVCVVPPVPVQVVVCVVVVHQDPRPVSVVVVVVVVVVVVVVVDDDDCVVVDDDPDPDPPPDDDDPVVVVVVVVVVCVVVVHDPCVCVDVVVVVVVVVVVPDDD

Organism: Hypholoma sublateritium (strain FD-334 SS-4) (NCBI:txid945553)